Protein AF-R7SG22-F1 (afdb_monomer)

Solvent-accessible surface area (backbone atoms only — not comparable to full-atom values): 6919 Å² total; per-residue (Å²): 130,87,82,76,75,81,52,55,33,64,56,42,51,51,56,39,40,78,70,68,23,58,39,73,92,33,63,50,65,52,95,62,69,80,46,76,54,98,56,35,40,30,25,51,28,38,36,57,45,77,65,88,78,65,86,74,80,73,92,67,72,44,75,41,84,44,76,44,74,46,69,61,72,64,79,89,74,49,84,57,57,47,49,52,49,27,49,51,56,53,51,41,72,67,54,85,50,98,93,49,90,62,63,80,56,48,71,84,88,131

Sequence (110 aa):
MPNTFNKALPDTLAKLADLGLDLSGCIEYEKVPIVHGGYCTVYIGTVSLTSKESLKNSEEETKMNVTVKELCLDISASRDSEKILAKELYIWSKIKHANILSLQGFILEN

pLDDT: mean 82.13, std 15.42, range [41.84, 95.75]

InterPro domains:
  IPR011009 Protein kinase-like domain superfamily [SSF56112] (35-109)

Foldseek 3Di:
DDPPDPCLLVVLQVVQVVVVQEQVVQKDWDPDFPDDDDFWTKTKIKGFDQPPPPPDDDRPTDIDIDIDIGTPDPVVPDPVSSVVVSVVSVVLQPDDDPPDDHRSHDYDDD

Organism: Fomitiporia mediterranea (strain MF3/22) (NCBI:txid694068)

Radius of gyration: 16.22 Å; Cα contacts (8 Å, |Δi|>4): 127; chains: 1; bounding box: 40×29×51 Å

Secondary structure (DSSP, 8-state):
-------HHHHHHHHHHHTT-B-TTTEEE-SS-SEEETTEEEEEEEEEEE-TT--SS---EEEEEEEEEEE---TTT-HHHHHHHHHHHHHHHH--BTTB-----B----

Structure (mmCIF, N/CA/C/O backbone):
data_AF-R7SG22-F1
#
_entry.id   AF-R7SG22-F1
#
loop_
_atom_site.group_PDB
_atom_site.id
_atom_site.type_symbol
_atom_site.label_atom_id
_atom_site.label_alt_id
_atom_site.label_comp_id
_atom_site.label_asym_id
_atom_site.label_entity_id
_atom_site.label_seq_id
_atom_site.pdbx_PDB_ins_code
_atom_site.Cartn_x
_atom_site.Cartn_y
_atom_site.Cartn_z
_atom_site.occupancy
_atom_site.B_iso_or_equiv
_atom_site.auth_seq_id
_atom_site.auth_comp_id
_atom_site.auth_asym_id
_atom_site.auth_atom_id
_atom_site.pdbx_PDB_model_num
ATOM 1 N N . MET A 1 1 ? 6.218 -11.081 -33.233 1.00 44.34 1 MET A N 1
ATOM 2 C CA . MET A 1 1 ? 5.931 -11.909 -32.039 1.00 44.34 1 MET A CA 1
ATOM 3 C C . MET A 1 1 ? 4.784 -11.261 -31.281 1.00 44.34 1 MET A C 1
ATOM 5 O O . MET A 1 1 ? 4.776 -10.035 -31.245 1.00 44.34 1 MET A O 1
ATOM 9 N N . PRO A 1 2 ? 3.804 -12.004 -30.741 1.00 42.69 2 PRO A N 1
ATOM 10 C CA . PRO A 1 2 ? 2.701 -11.384 -30.019 1.00 42.69 2 PRO A CA 1
ATOM 11 C C . PRO A 1 2 ? 3.248 -10.744 -28.740 1.00 42.69 2 PRO A C 1
ATOM 13 O O . PRO A 1 2 ? 3.943 -11.405 -27.971 1.00 42.69 2 PRO A O 1
ATOM 16 N N . ASN A 1 3 ? 2.960 -9.458 -28.537 1.00 41.84 3 ASN A N 1
ATOM 17 C CA . ASN A 1 3 ? 3.211 -8.753 -27.285 1.00 41.84 3 ASN A CA 1
ATOM 18 C C . ASN A 1 3 ? 2.341 -9.386 -26.191 1.00 41.84 3 ASN A C 1
ATOM 20 O O . ASN A 1 3 ? 1.170 -9.043 -26.040 1.00 41.84 3 ASN A O 1
ATOM 24 N N . THR A 1 4 ? 2.894 -10.322 -25.425 1.00 48.69 4 THR A N 1
ATOM 25 C CA . THR A 1 4 ? 2.306 -10.737 -24.153 1.00 48.69 4 THR A CA 1
ATOM 26 C C . THR A 1 4 ? 2.420 -9.556 -23.197 1.00 48.69 4 THR A C 1
ATOM 28 O O . THR A 1 4 ? 3.482 -9.298 -22.631 1.00 48.69 4 THR A O 1
ATOM 31 N N . PHE A 1 5 ? 1.334 -8.791 -23.069 1.00 55.94 5 PHE A N 1
ATOM 32 C CA . PHE A 1 5 ? 1.170 -7.817 -21.995 1.00 55.94 5 PHE A CA 1
ATOM 33 C C . PHE A 1 5 ?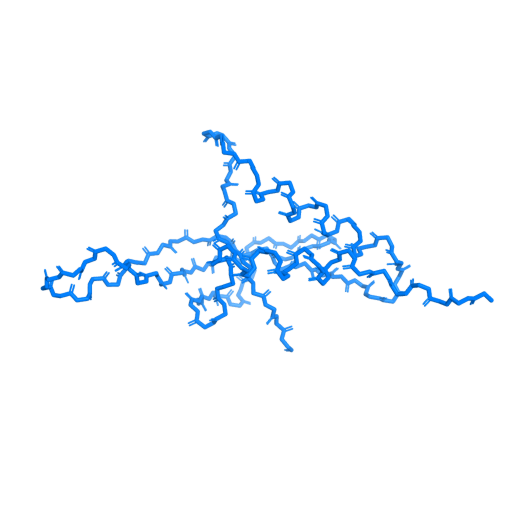 1.494 -8.513 -20.669 1.00 55.94 5 PHE A C 1
ATOM 35 O O . PHE A 1 5 ? 0.949 -9.576 -20.368 1.00 55.94 5 PHE A O 1
ATOM 42 N N . ASN A 1 6 ? 2.443 -7.960 -19.919 1.00 64.38 6 ASN A N 1
ATOM 43 C CA . ASN A 1 6 ? 2.845 -8.496 -18.632 1.00 64.38 6 ASN A CA 1
ATOM 44 C C . ASN A 1 6 ? 1.720 -8.229 -17.627 1.00 64.38 6 ASN A C 1
ATOM 46 O O . ASN A 1 6 ? 1.553 -7.114 -17.159 1.00 64.38 6 ASN A O 1
ATOM 50 N N . LYS A 1 7 ? 0.913 -9.247 -17.321 1.00 77.56 7 LYS A N 1
ATOM 51 C CA . LYS A 1 7 ? -0.243 -9.109 -16.422 1.00 77.56 7 LYS A CA 1
ATOM 52 C C . LYS A 1 7 ? 0.116 -9.222 -14.937 1.00 77.56 7 LYS A C 1
ATOM 54 O O . LYS A 1 7 ? -0.773 -9.194 -14.101 1.00 77.56 7 LYS A O 1
ATOM 59 N N . ALA A 1 8 ? 1.402 -9.317 -14.585 1.00 84.81 8 ALA A N 1
ATOM 60 C CA . ALA A 1 8 ? 1.829 -9.621 -13.219 1.00 84.81 8 ALA A CA 1
ATOM 61 C C . ALA A 1 8 ? 1.306 -8.625 -12.170 1.00 84.81 8 ALA A C 1
ATOM 63 O O . ALA A 1 8 ? 0.825 -9.051 -11.119 1.00 84.81 8 ALA A O 1
ATOM 64 N N . LEU A 1 9 ? 1.389 -7.319 -12.445 1.00 87.25 9 LEU A N 1
ATOM 65 C CA . LEU A 1 9 ? 0.904 -6.293 -11.524 1.00 87.25 9 LEU A CA 1
ATOM 66 C C . LEU A 1 9 ? -0.634 -6.247 -11.473 1.00 87.25 9 LEU A C 1
ATOM 68 O O . LEU A 1 9 ? -1.157 -6.408 -10.370 1.00 87.25 9 LEU A O 1
ATOM 72 N N . PRO A 1 10 ? -1.366 -6.149 -12.605 1.00 90.25 10 PRO A N 1
ATOM 73 C CA . PRO A 1 10 ? -2.829 -6.245 -12.600 1.00 90.25 10 PRO A CA 1
ATOM 74 C C . PRO A 1 10 ? -3.368 -7.500 -11.896 1.00 90.25 10 PRO A C 1
ATOM 76 O O . PRO A 1 10 ? -4.258 -7.396 -11.056 1.00 90.25 10 PRO A O 1
ATOM 79 N N . ASP A 1 11 ? -2.791 -8.675 -12.168 1.00 92.56 11 ASP A N 1
ATOM 80 C CA . ASP A 1 11 ? -3.212 -9.939 -11.551 1.00 92.56 11 ASP A CA 1
ATOM 81 C C . ASP A 1 11 ? -2.935 -9.958 -10.040 1.00 92.56 11 ASP A C 1
ATOM 83 O O . ASP A 1 11 ? -3.668 -10.586 -9.275 1.00 92.56 11 ASP A O 1
ATOM 87 N N . THR A 1 12 ? -1.860 -9.301 -9.593 1.00 92.69 12 THR A N 1
ATOM 88 C CA . THR A 1 12 ? -1.544 -9.183 -8.163 1.00 92.69 12 THR A CA 1
ATOM 89 C C . THR A 1 12 ? -2.518 -8.237 -7.475 1.00 92.69 12 THR A C 1
ATOM 91 O O . THR A 1 12 ? -3.065 -8.605 -6.441 1.00 92.69 12 THR A O 1
ATOM 94 N N . LEU A 1 13 ? -2.788 -7.066 -8.057 1.00 93.12 13 LEU A N 1
ATOM 95 C CA . LEU A 1 13 ? -3.743 -6.099 -7.509 1.00 93.12 13 LEU A CA 1
ATOM 96 C C . LEU A 1 13 ? -5.151 -6.696 -7.412 1.00 93.12 13 LEU A C 1
ATOM 98 O O . LEU A 1 13 ? -5.771 -6.588 -6.360 1.00 93.12 13 LEU A O 1
ATOM 102 N N . ALA A 1 14 ? -5.610 -7.412 -8.445 1.00 94.50 14 ALA A N 1
ATOM 103 C CA . ALA A 1 14 ? -6.898 -8.108 -8.420 1.00 94.50 14 ALA A CA 1
ATOM 104 C C . ALA A 1 14 ? -6.984 -9.111 -7.257 1.00 94.50 14 ALA A C 1
ATOM 106 O O . ALA A 1 14 ? -7.932 -9.085 -6.479 1.00 94.50 14 ALA A O 1
ATOM 107 N N . LYS A 1 15 ? -5.944 -9.932 -7.059 1.00 93.88 15 LYS A N 1
ATOM 108 C CA . LYS A 1 15 ? -5.889 -10.876 -5.929 1.00 93.88 15 LYS A CA 1
ATOM 109 C C . LYS A 1 15 ? -5.889 -10.181 -4.570 1.00 93.88 15 LYS A C 1
ATOM 111 O O . LYS A 1 15 ? -6.417 -10.738 -3.616 1.00 93.88 15 LYS A O 1
ATOM 116 N N . LEU A 1 16 ? -5.249 -9.019 -4.446 1.00 93.56 16 LEU A N 1
ATOM 117 C CA . LEU A 1 16 ? -5.250 -8.255 -3.198 1.00 93.56 16 LEU A CA 1
ATOM 118 C C . LEU A 1 16 ? -6.620 -7.611 -2.950 1.00 93.56 16 LEU A C 1
ATOM 120 O O . LEU A 1 16 ? -7.101 -7.643 -1.819 1.00 93.56 16 LEU A O 1
ATOM 124 N N . ALA A 1 17 ? -7.279 -7.107 -3.994 1.00 93.50 17 ALA A N 1
ATOM 125 C CA . ALA A 1 17 ? -8.646 -6.599 -3.909 1.00 93.50 17 ALA A CA 1
ATOM 126 C C . ALA A 1 17 ? -9.624 -7.696 -3.456 1.00 93.50 17 ALA A C 1
ATOM 128 O O . ALA A 1 17 ? -10.402 -7.472 -2.531 1.00 93.50 17 ALA A O 1
ATOM 129 N N . ASP A 1 18 ? -9.507 -8.910 -4.006 1.00 93.00 18 ASP A N 1
ATOM 130 C CA . ASP A 1 18 ? -10.308 -10.074 -3.594 1.00 93.00 18 ASP A CA 1
ATOM 131 C C . ASP A 1 18 ? -10.100 -10.449 -2.112 1.00 93.00 18 ASP A C 1
ATOM 133 O O . ASP A 1 18 ? -10.984 -11.025 -1.476 1.00 93.00 18 ASP A O 1
ATOM 137 N N . LEU A 1 19 ? -8.939 -10.109 -1.537 1.00 89.69 19 LEU A N 1
ATOM 138 C CA . LEU A 1 19 ? -8.634 -10.282 -0.111 1.00 89.69 19 LEU A CA 1
ATOM 139 C C . LEU A 1 19 ? -9.136 -9.121 0.766 1.00 89.69 19 LEU A C 1
ATOM 141 O O . LEU A 1 19 ? -8.908 -9.140 1.975 1.00 89.69 19 LEU A O 1
ATOM 145 N N . GLY A 1 20 ? -9.808 -8.125 0.185 1.00 90.00 20 GLY A N 1
ATOM 146 C CA . GLY A 1 20 ? -10.297 -6.941 0.890 1.00 90.00 20 GLY A CA 1
ATOM 147 C C . GLY A 1 20 ? -9.201 -5.936 1.244 1.00 90.00 20 GLY A C 1
ATOM 148 O O . GLY A 1 20 ? -9.361 -5.191 2.204 1.00 90.00 20 GLY A O 1
ATOM 149 N N . LEU A 1 21 ? -8.084 -5.938 0.506 1.00 92.19 21 LEU A N 1
ATOM 150 C CA . LEU A 1 21 ? -6.951 -5.030 0.726 1.00 92.19 21 LEU A CA 1
ATOM 151 C C . LEU A 1 21 ? -6.995 -3.772 -0.154 1.00 92.19 21 LEU A C 1
ATOM 153 O O . LEU A 1 21 ? -6.061 -2.977 -0.111 1.00 92.19 21 LEU A O 1
ATOM 157 N N . ASP A 1 22 ? -8.039 -3.595 -0.962 1.00 93.19 22 ASP A N 1
ATOM 158 C CA . ASP A 1 22 ? -8.294 -2.325 -1.643 1.00 93.19 22 ASP A CA 1
ATOM 159 C C . ASP A 1 22 ? -8.892 -1.332 -0.636 1.00 93.19 22 ASP A C 1
ATOM 161 O O . ASP A 1 22 ? -9.983 -1.552 -0.109 1.00 93.19 22 ASP A O 1
ATOM 165 N N . LEU A 1 23 ? -8.146 -0.266 -0.343 1.00 92.25 23 LEU A N 1
ATOM 166 C CA . LEU A 1 23 ? -8.516 0.770 0.627 1.00 92.25 23 LEU A CA 1
ATOM 167 C C . LEU A 1 23 ? -8.956 2.071 -0.053 1.00 92.25 23 LEU A C 1
ATOM 169 O O . LEU A 1 23 ? -8.969 3.134 0.576 1.00 92.25 23 LEU A O 1
ATOM 173 N N . SER A 1 24 ? -9.305 2.005 -1.338 1.00 90.50 24 SER A N 1
ATOM 174 C CA . SER A 1 24 ? -9.858 3.131 -2.089 1.00 90.50 24 SER A CA 1
ATOM 175 C C . SER A 1 24 ? -11.057 3.742 -1.355 1.00 90.50 24 SER A C 1
ATOM 177 O O . SER A 1 24 ? -12.041 3.066 -1.065 1.00 90.50 24 SER A O 1
ATOM 179 N N . GLY A 1 25 ? -10.973 5.038 -1.040 1.00 89.00 25 GLY A N 1
ATOM 180 C CA . GLY A 1 25 ? -12.012 5.759 -0.293 1.00 89.00 25 GLY A CA 1
ATOM 181 C C . GLY A 1 25 ? -12.003 5.545 1.227 1.00 89.00 25 GLY A C 1
ATOM 182 O O . GLY A 1 25 ? -12.818 6.150 1.914 1.00 89.00 25 GLY A O 1
ATOM 183 N N . CYS A 1 26 ? -11.088 4.731 1.759 1.00 90.50 26 CYS A N 1
ATOM 184 C CA . CYS A 1 26 ? -10.950 4.471 3.198 1.00 90.50 26 CYS A CA 1
ATOM 185 C C . CYS A 1 26 ? -9.700 5.111 3.814 1.00 90.50 26 CYS A C 1
ATOM 187 O O . CYS A 1 26 ? -9.463 4.936 5.009 1.00 90.50 26 CYS A O 1
ATOM 189 N N . ILE A 1 27 ? -8.884 5.804 3.017 1.00 91.69 27 ILE A N 1
ATOM 190 C CA . ILE A 1 27 ? -7.622 6.396 3.455 1.00 91.69 27 ILE A CA 1
ATOM 191 C C . ILE A 1 27 ? -7.618 7.911 3.284 1.00 91.69 27 ILE A C 1
ATOM 193 O O . ILE A 1 27 ? -7.997 8.444 2.242 1.00 91.69 27 ILE A O 1
ATOM 197 N N . GLU A 1 28 ? -7.117 8.589 4.307 1.00 92.56 28 GLU A N 1
ATOM 198 C CA . GLU A 1 28 ? -6.784 10.007 4.289 1.00 92.56 28 GLU A CA 1
ATOM 199 C C . GLU A 1 28 ? -5.301 10.133 4.626 1.00 92.56 28 GLU A C 1
ATOM 201 O O . GLU A 1 28 ? -4.821 9.498 5.563 1.00 92.56 28 GLU A O 1
ATOM 206 N N . TYR A 1 29 ? -4.540 10.917 3.869 1.00 91.62 29 TYR A N 1
ATOM 207 C CA . TYR A 1 29 ? -3.129 11.127 4.175 1.00 91.62 29 TYR A CA 1
ATOM 208 C C . TYR A 1 29 ? -2.693 12.551 3.838 1.00 91.62 29 TYR A C 1
ATOM 210 O O . TYR A 1 29 ? -3.245 13.214 2.955 1.00 91.62 29 TYR A O 1
ATOM 218 N N . GLU A 1 30 ? -1.712 13.044 4.589 1.00 88.94 30 GLU A N 1
ATOM 219 C CA . GLU A 1 30 ? -1.187 14.391 4.405 1.00 88.94 30 GLU A CA 1
ATOM 220 C C . GLU A 1 30 ? -0.338 14.448 3.134 1.00 88.94 30 GLU A C 1
ATOM 222 O O . GLU A 1 30 ? 0.569 13.642 2.953 1.00 88.94 30 GLU A O 1
ATOM 227 N N . LYS A 1 31 ? -0.554 15.453 2.277 1.00 86.19 31 LYS A N 1
ATOM 228 C CA . LYS A 1 31 ? 0.265 15.660 1.063 1.00 86.19 31 LYS A CA 1
ATOM 229 C C . LYS A 1 31 ? 1.651 16.258 1.344 1.00 86.19 31 LYS A C 1
ATOM 231 O O . LYS A 1 31 ? 2.318 16.735 0.428 1.00 86.19 31 LYS A O 1
ATOM 236 N N . VAL A 1 32 ? 2.086 16.246 2.603 1.00 93.12 32 VAL A N 1
ATOM 237 C CA . VAL A 1 32 ? 3.431 16.647 3.012 1.00 93.12 32 VAL A CA 1
ATOM 238 C C . VAL A 1 32 ? 4.246 15.373 3.240 1.00 93.12 32 VAL A C 1
ATOM 240 O O . VAL A 1 32 ? 3.941 14.613 4.159 1.00 93.12 32 VAL A O 1
ATOM 243 N N . PRO A 1 33 ? 5.261 15.092 2.408 1.00 92.88 33 P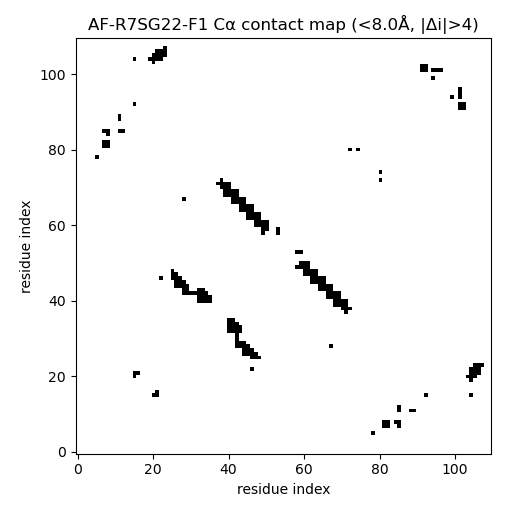RO A N 1
ATOM 244 C CA . PRO A 1 33 ? 6.043 13.875 2.547 1.00 92.88 33 PRO A CA 1
ATOM 245 C C . PRO A 1 33 ? 6.931 13.937 3.789 1.00 92.88 33 PRO A C 1
ATOM 247 O O . PRO A 1 33 ? 7.573 14.953 4.059 1.00 92.88 33 PRO A O 1
ATOM 250 N N . ILE A 1 34 ? 7.019 12.822 4.515 1.00 95.31 34 ILE A N 1
ATOM 251 C CA . ILE A 1 34 ? 7.963 12.675 5.633 1.00 95.31 34 ILE A CA 1
ATOM 252 C C . ILE A 1 34 ? 9.341 12.220 5.157 1.00 95.31 34 ILE A C 1
ATOM 254 O O . ILE A 1 34 ? 10.354 12.544 5.773 1.00 95.31 34 ILE A O 1
ATOM 258 N N . VAL A 1 35 ? 9.380 11.464 4.058 1.00 93.19 35 VAL A N 1
ATOM 259 C CA . VAL A 1 35 ? 10.603 10.970 3.424 1.00 93.19 35 VAL A CA 1
ATOM 260 C C . VAL A 1 35 ? 10.369 10.905 1.920 1.00 93.19 35 VAL A C 1
ATOM 262 O O . VAL A 1 35 ? 9.309 10.482 1.464 1.00 93.19 35 VAL A O 1
ATOM 265 N N . HIS A 1 36 ? 11.381 11.279 1.147 1.00 89.06 36 HIS A N 1
ATOM 266 C CA . HIS A 1 36 ? 11.410 11.088 -0.297 1.00 89.06 36 HIS A CA 1
ATOM 267 C C . HIS A 1 36 ? 12.715 10.390 -0.690 1.00 89.06 36 HIS A C 1
ATOM 269 O O . HIS A 1 36 ? 13.776 10.674 -0.129 1.00 89.06 36 HIS A O 1
ATOM 275 N N . GLY A 1 37 ? 12.634 9.462 -1.637 1.00 82.12 37 GLY A N 1
ATOM 276 C CA . GLY A 1 37 ? 13.774 8.724 -2.164 1.00 82.12 37 GLY A CA 1
ATOM 277 C C . GLY A 1 37 ? 13.536 8.303 -3.609 1.00 82.12 37 GLY A C 1
ATOM 278 O O . GLY A 1 37 ? 12.433 8.424 -4.127 1.00 82.12 37 GLY A O 1
ATOM 279 N N . GLY A 1 38 ? 14.574 7.774 -4.259 1.00 75.62 38 GLY A N 1
ATOM 280 C CA . GLY A 1 38 ? 14.588 7.593 -5.717 1.00 75.62 38 GLY A CA 1
ATOM 281 C C . GLY A 1 38 ? 13.450 6.758 -6.326 1.00 75.62 38 GLY A C 1
ATOM 282 O O . GLY A 1 38 ? 13.194 6.901 -7.512 1.00 75.62 38 GLY A O 1
ATOM 283 N N . TYR A 1 39 ? 12.763 5.91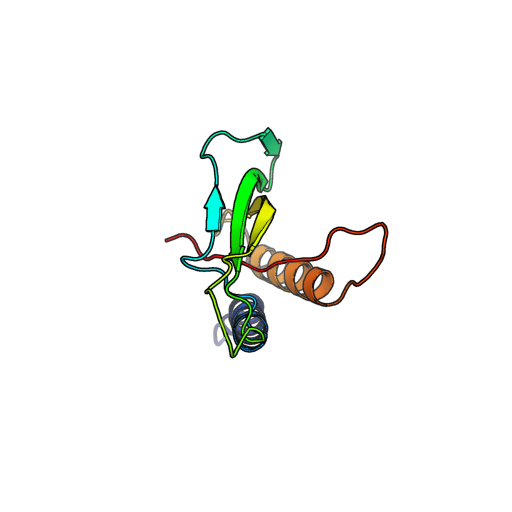6 -5.548 1.00 79.31 39 TYR A N 1
ATOM 284 C CA . TYR A 1 39 ? 11.683 5.049 -6.047 1.00 79.31 39 TYR A CA 1
ATOM 285 C C . TYR A 1 39 ? 10.354 5.217 -5.304 1.00 79.31 39 TYR A C 1
ATOM 287 O O . TYR A 1 39 ? 9.375 4.552 -5.642 1.00 79.31 39 TYR A O 1
ATOM 295 N N . CYS A 1 40 ? 10.310 6.049 -4.261 1.00 87.75 40 CYS A N 1
ATOM 296 C CA . CYS A 1 40 ? 9.093 6.227 -3.484 1.00 87.75 40 CYS A CA 1
ATOM 297 C C . CYS A 1 40 ? 9.084 7.513 -2.668 1.00 87.75 40 CYS A C 1
ATOM 299 O O . CYS A 1 40 ? 10.115 7.953 -2.144 1.00 87.75 40 CYS A O 1
ATOM 301 N N . THR A 1 41 ? 7.877 8.016 -2.459 1.00 91.94 41 THR A N 1
ATOM 302 C CA . THR A 1 41 ? 7.578 9.047 -1.474 1.00 91.94 41 THR A CA 1
ATOM 303 C C . THR A 1 41 ? 6.780 8.428 -0.336 1.00 91.94 41 THR A C 1
ATOM 305 O O . THR A 1 41 ? 5.969 7.526 -0.541 1.00 91.94 41 THR A O 1
ATOM 308 N N . VAL A 1 42 ? 7.054 8.862 0.889 1.00 93.62 42 VAL A N 1
ATOM 309 C CA . VAL A 1 42 ? 6.422 8.324 2.089 1.00 93.62 42 VAL A CA 1
ATOM 310 C C . VAL A 1 42 ? 5.658 9.425 2.807 1.00 93.62 42 VAL A C 1
ATOM 312 O O . VAL A 1 42 ? 6.212 10.490 3.085 1.00 93.62 42 VAL A O 1
ATOM 315 N N . TYR A 1 43 ? 4.411 9.128 3.154 1.00 95.44 43 TYR A N 1
ATOM 316 C CA . TYR A 1 43 ? 3.483 10.012 3.850 1.00 95.44 43 TYR A CA 1
ATOM 317 C C . TYR A 1 43 ? 2.942 9.348 5.117 1.00 95.44 43 TYR A C 1
ATOM 319 O O . TYR A 1 43 ? 3.025 8.127 5.292 1.00 95.44 43 TYR A O 1
ATOM 327 N N . ILE A 1 44 ? 2.357 10.159 5.993 1.00 95.56 44 ILE A N 1
ATOM 328 C CA . ILE A 1 44 ? 1.571 9.690 7.135 1.00 95.56 44 ILE A CA 1
ATOM 329 C C . ILE A 1 44 ? 0.093 9.819 6.775 1.00 95.56 44 ILE A C 1
ATOM 331 O O . ILE A 1 44 ? -0.326 10.825 6.201 1.00 95.56 44 ILE A O 1
ATOM 335 N N . GLY A 1 45 ? -0.685 8.795 7.114 1.00 94.31 45 GLY A N 1
ATOM 336 C CA . GLY A 1 45 ? -2.124 8.801 6.912 1.00 94.31 4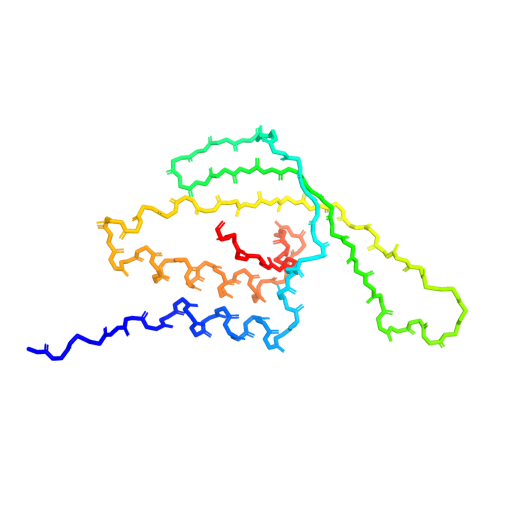5 GLY A CA 1
ATOM 337 C C . GLY A 1 45 ? -2.885 8.039 7.981 1.00 94.31 45 GLY A C 1
ATOM 338 O O . GLY A 1 45 ? -2.319 7.483 8.926 1.00 94.31 45 GLY A O 1
ATOM 339 N N . THR A 1 46 ? -4.191 7.995 7.794 1.00 94.75 46 THR A N 1
ATOM 340 C CA . THR A 1 46 ? -5.141 7.284 8.631 1.00 94.75 46 THR A CA 1
ATOM 341 C C . THR A 1 46 ? -6.062 6.471 7.733 1.00 94.75 46 THR A C 1
ATOM 343 O O . THR A 1 46 ? -6.534 6.958 6.707 1.00 94.75 46 THR A O 1
ATOM 346 N N . VAL A 1 47 ? -6.307 5.221 8.115 1.00 92.56 47 VAL A N 1
ATOM 347 C CA . VAL A 1 47 ? -7.310 4.362 7.484 1.00 92.56 47 VAL A CA 1
ATOM 348 C C . VAL A 1 47 ? -8.502 4.247 8.417 1.00 92.56 47 VAL A C 1
ATOM 350 O O . VAL A 1 47 ? -8.341 3.946 9.603 1.00 92.56 47 VAL A O 1
ATOM 353 N N . SER A 1 48 ? -9.686 4.456 7.862 1.00 90.56 48 SER A N 1
ATOM 354 C CA . SER A 1 48 ? -10.961 4.218 8.523 1.00 90.56 48 SER A CA 1
ATOM 355 C C . SER A 1 48 ? -11.491 2.847 8.129 1.00 90.56 48 SER A C 1
ATOM 357 O O . SER A 1 48 ? -11.916 2.635 6.992 1.00 90.56 48 SER A O 1
ATOM 359 N N . LEU A 1 49 ? -11.456 1.900 9.066 1.00 81.88 49 LEU A N 1
ATOM 360 C CA . LEU A 1 49 ? -11.993 0.558 8.861 1.00 81.88 49 LEU A CA 1
ATOM 361 C C . LEU A 1 49 ? -13.331 0.421 9.585 1.00 81.88 49 LEU A C 1
ATOM 363 O O . LEU A 1 49 ? -13.442 0.660 10.790 1.00 81.88 49 LEU A O 1
ATOM 367 N N . THR A 1 50 ? -14.349 -0.021 8.850 1.00 72.00 50 THR A N 1
ATOM 368 C CA . THR A 1 50 ? -15.618 -0.452 9.437 1.00 72.00 50 THR A CA 1
ATOM 369 C C . THR A 1 50 ? -15.493 -1.923 9.820 1.00 72.00 50 THR A C 1
ATOM 371 O O . THR A 1 50 ? -15.357 -2.806 8.969 1.00 72.00 50 THR A O 1
ATOM 374 N N . SER A 1 51 ? -15.487 -2.213 11.123 1.00 60.38 51 SER A N 1
ATOM 375 C CA . SER A 1 51 ? -15.479 -3.602 11.581 1.00 60.38 51 SER A CA 1
ATOM 376 C C . SER A 1 51 ? -16.801 -4.267 11.199 1.00 60.38 51 SER A C 1
ATOM 378 O O . SER A 1 51 ? -17.862 -3.913 11.713 1.00 60.38 51 SER A O 1
ATOM 380 N N . LYS A 1 52 ? -16.741 -5.271 10.317 1.00 54.75 52 LYS A N 1
ATOM 381 C CA . LYS A 1 52 ? -17.902 -6.100 9.947 1.00 54.75 52 LYS A CA 1
ATOM 382 C C . LYS A 1 52 ? -18.428 -6.958 11.111 1.00 54.75 52 LYS A C 1
ATOM 384 O O . LYS A 1 52 ? -19.464 -7.598 10.956 1.00 54.75 52 LYS A O 1
ATOM 389 N N . GLU A 1 53 ? -17.743 -6.986 12.258 1.00 49.19 53 GLU A N 1
ATOM 390 C CA . GLU A 1 53 ? -18.101 -7.826 13.410 1.00 49.19 53 GLU A CA 1
ATOM 391 C C . GLU A 1 53 ? -18.977 -7.128 14.462 1.00 49.19 53 GLU A C 1
ATOM 393 O O . GLU A 1 53 ? -19.556 -7.818 15.301 1.00 49.19 53 GLU A O 1
ATOM 398 N N . SER A 1 54 ? -19.187 -5.806 14.400 1.00 44.09 54 SER A N 1
ATOM 399 C CA . SER A 1 54 ? -20.091 -5.124 15.344 1.00 44.09 54 SER A CA 1
ATOM 400 C C . SER A 1 54 ? -21.537 -5.083 14.837 1.00 44.09 54 SER A C 1
ATOM 402 O O . SER A 1 54 ? -22.165 -4.038 14.664 1.00 44.09 54 SER A O 1
ATOM 404 N N . LEU A 1 55 ? -22.110 -6.265 14.602 1.00 52.16 55 LEU A N 1
ATOM 405 C CA . LEU A 1 55 ? -23.562 -6.431 14.580 1.00 52.16 55 LEU A CA 1
ATOM 406 C C . LEU A 1 55 ? -24.067 -6.337 16.023 1.00 52.16 55 LEU A C 1
ATOM 408 O O . LEU A 1 55 ? -24.246 -7.364 16.677 1.00 52.16 55 LEU A O 1
ATOM 412 N N . LYS A 1 56 ? -24.283 -5.098 16.483 1.00 54.53 56 LYS A N 1
ATOM 413 C CA . LYS A 1 56 ? -25.245 -4.627 17.503 1.00 54.53 56 LYS A CA 1
ATOM 414 C C . LYS A 1 56 ? -24.617 -3.501 18.327 1.00 54.53 56 LYS A C 1
ATOM 416 O O . LYS A 1 56 ? -23.895 -3.753 19.282 1.00 54.53 56 LYS A O 1
ATOM 421 N N . ASN A 1 57 ? -25.064 -2.287 18.009 1.00 52.41 57 ASN A N 1
ATOM 422 C CA . ASN A 1 57 ? -24.960 -1.049 18.786 1.00 52.41 57 ASN A CA 1
ATOM 423 C C . ASN A 1 57 ? -23.684 -0.229 18.524 1.00 52.41 57 ASN A C 1
ATOM 425 O O . ASN A 1 57 ? -22.618 -0.530 19.038 1.00 52.41 57 ASN A O 1
ATOM 429 N N . SER A 1 58 ? -23.878 0.872 17.786 1.00 54.69 58 SER A N 1
ATOM 430 C CA . SER A 1 58 ? -22.898 1.898 17.405 1.00 54.69 58 SER A CA 1
ATOM 431 C C . SER A 1 58 ? -21.849 1.435 16.387 1.00 54.69 58 SER A C 1
ATOM 433 O O . SER A 1 58 ? -21.003 0.595 16.675 1.00 54.69 58 SER A O 1
ATOM 435 N N . GLU A 1 59 ? -21.904 2.003 15.179 1.00 59.94 59 GLU A N 1
ATOM 436 C CA . GLU A 1 59 ? -20.830 1.915 14.184 1.00 59.94 59 GLU A CA 1
ATOM 437 C C . GLU A 1 59 ? -19.589 2.616 14.750 1.00 59.94 59 GLU A C 1
ATOM 439 O O . GLU A 1 59 ? -19.433 3.829 14.636 1.00 59.94 59 GLU A O 1
ATOM 444 N N . GLU A 1 60 ? -18.734 1.871 15.444 1.00 66.81 60 GLU A N 1
ATOM 445 C CA . GLU A 1 60 ? -17.472 2.403 15.942 1.00 66.81 60 GLU A CA 1
ATOM 446 C C . GLU A 1 60 ? -16.440 2.316 14.811 1.00 66.81 60 GLU A C 1
ATOM 448 O O . GLU A 1 60 ? -15.853 1.267 14.530 1.00 66.81 60 GLU A O 1
ATOM 453 N N . GLU A 1 61 ? -16.292 3.425 14.087 1.00 72.62 61 GLU A N 1
ATOM 454 C CA . GLU A 1 61 ? -15.263 3.600 13.066 1.00 72.62 61 GLU A CA 1
ATOM 455 C C . GLU A 1 61 ? -13.887 3.454 13.725 1.00 72.62 61 GLU A C 1
ATOM 457 O O . GLU A 1 61 ? -13.474 4.279 14.545 1.00 72.62 61 GLU A O 1
ATOM 462 N N . THR A 1 62 ? -13.162 2.389 13.382 1.00 83.69 62 THR A N 1
ATOM 463 C CA . THR A 1 62 ? -11.810 2.197 13.904 1.00 83.69 62 THR A CA 1
ATOM 464 C C . THR A 1 62 ? -10.836 2.932 12.998 1.00 83.69 62 THR A C 1
ATOM 466 O O . THR A 1 62 ? -10.631 2.546 11.845 1.00 83.69 62 THR A O 1
ATOM 469 N N . LYS A 1 63 ? -10.224 3.991 13.532 1.00 90.06 63 LYS A N 1
ATOM 470 C CA . LYS A 1 63 ? -9.171 4.747 12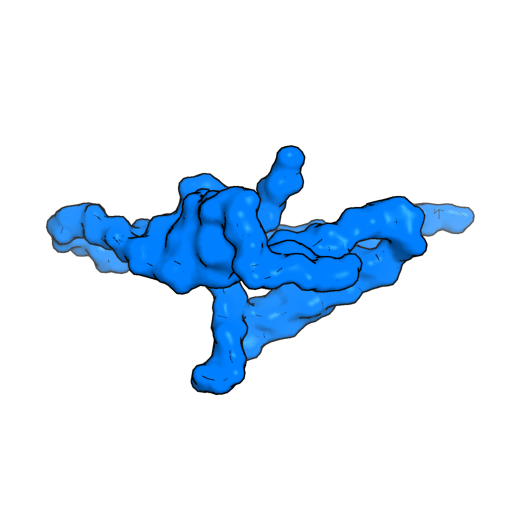.850 1.00 90.06 63 LYS A CA 1
ATOM 471 C C . LYS A 1 63 ? -7.803 4.175 13.191 1.00 90.06 63 LYS A C 1
ATOM 473 O O . LYS A 1 63 ? -7.453 4.032 14.362 1.00 90.06 63 LYS A O 1
ATOM 478 N N . MET A 1 64 ? -7.020 3.869 12.163 1.00 91.69 64 MET A N 1
ATOM 479 C CA . MET A 1 64 ? -5.671 3.327 12.291 1.00 91.69 64 MET A CA 1
ATOM 480 C C . MET A 1 64 ? -4.663 4.250 11.612 1.00 91.69 64 MET A C 1
ATOM 482 O O . MET A 1 64 ? -4.801 4.554 10.432 1.00 91.69 64 MET A O 1
ATOM 486 N N . ASN A 1 65 ? -3.616 4.646 12.336 1.00 93.88 65 ASN A N 1
ATOM 487 C CA . ASN A 1 65 ? -2.494 5.374 11.745 1.00 93.88 65 ASN A CA 1
ATOM 488 C C . ASN A 1 65 ? -1.673 4.445 10.850 1.00 93.88 65 ASN A C 1
ATOM 490 O O . ASN A 1 65 ? -1.319 3.333 11.249 1.00 93.88 65 ASN A O 1
ATOM 494 N N . VAL A 1 66 ? -1.341 4.926 9.657 1.00 94.38 66 VAL A N 1
ATOM 495 C CA . VAL A 1 66 ? -0.582 4.186 8.654 1.00 94.38 66 VAL A CA 1
ATOM 496 C C . VAL A 1 66 ? 0.515 5.047 8.045 1.00 94.38 66 VAL A C 1
ATOM 498 O O . VAL A 1 66 ? 0.502 6.277 8.096 1.00 94.38 66 VAL A O 1
ATOM 501 N N . THR A 1 67 ? 1.466 4.368 7.421 1.00 94.75 67 THR A N 1
ATOM 502 C CA . THR A 1 67 ? 2.435 4.982 6.524 1.00 94.75 67 THR A CA 1
ATOM 503 C C . THR A 1 67 ? 2.034 4.658 5.092 1.00 94.75 67 THR A C 1
ATOM 505 O O . THR A 1 67 ? 1.847 3.488 4.757 1.00 94.75 67 THR A O 1
ATOM 508 N N . VAL A 1 68 ? 1.919 5.682 4.249 1.00 94.06 68 VAL A N 1
ATOM 509 C CA . VAL A 1 68 ? 1.601 5.526 2.826 1.00 94.06 68 VAL A CA 1
ATOM 510 C C . VAL A 1 68 ? 2.894 5.608 2.038 1.00 94.06 68 VAL A C 1
ATOM 512 O O . VAL A 1 68 ? 3.585 6.621 2.084 1.00 94.06 68 VAL A O 1
ATOM 515 N N . LYS A 1 69 ? 3.238 4.528 1.335 1.00 92.50 69 LYS A N 1
ATOM 516 C CA . LYS A 1 69 ? 4.378 4.483 0.417 1.00 92.50 69 LYS A CA 1
ATOM 517 C C . LYS A 1 69 ? 3.850 4.638 -1.005 1.00 92.50 69 LYS A C 1
ATOM 519 O O . LYS A 1 69 ? 3.385 3.669 -1.598 1.00 92.50 69 LYS A O 1
ATOM 524 N N . GLU A 1 70 ? 3.927 5.851 -1.529 1.00 90.69 70 GLU A N 1
ATOM 525 C CA . GLU A 1 70 ? 3.651 6.143 -2.931 1.00 90.69 70 GLU A CA 1
ATOM 526 C C . GLU A 1 70 ? 4.848 5.691 -3.769 1.00 90.69 70 GLU A C 1
ATOM 528 O O .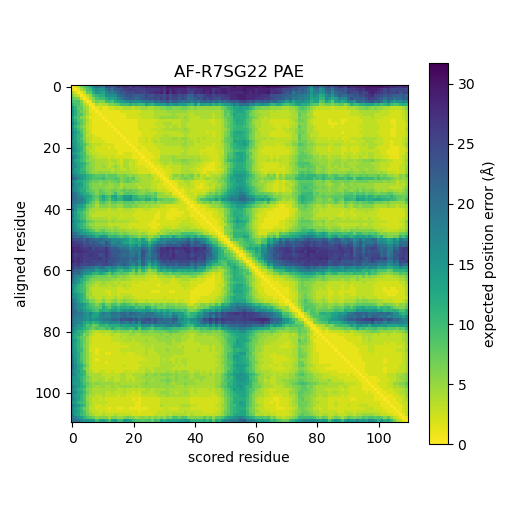 GLU A 1 70 ? 5.996 6.047 -3.496 1.00 90.69 70 GLU A O 1
ATOM 533 N N . LEU A 1 71 ? 4.592 4.866 -4.777 1.00 86.25 71 LEU A N 1
ATOM 534 C CA . LEU A 1 71 ? 5.635 4.280 -5.608 1.00 86.25 71 LEU A CA 1
ATOM 535 C C . LEU A 1 71 ? 5.721 5.072 -6.905 1.00 86.25 71 LEU A C 1
ATOM 537 O O . LEU A 1 71 ? 4.831 5.000 -7.750 1.00 86.25 71 LEU A O 1
ATOM 541 N N . CYS A 1 72 ? 6.812 5.817 -7.066 1.00 76.44 72 CYS A N 1
ATOM 542 C CA . CYS A 1 72 ? 7.072 6.597 -8.268 1.00 76.44 72 CYS A CA 1
ATOM 543 C C . CYS A 1 72 ? 7.600 5.658 -9.357 1.00 76.44 72 CYS A C 1
ATOM 545 O O . CYS A 1 72 ? 8.808 5.507 -9.551 1.00 76.44 72 CYS A O 1
ATOM 547 N N . LEU A 1 73 ? 6.689 4.966 -10.040 1.00 71.19 73 LEU A N 1
ATOM 548 C CA . LEU A 1 73 ? 7.044 4.161 -11.199 1.00 71.19 73 LEU A CA 1
ATOM 549 C C . LEU A 1 73 ? 7.243 5.090 -12.393 1.00 71.19 73 LEU A C 1
ATOM 551 O O . LEU A 1 73 ? 6.281 5.639 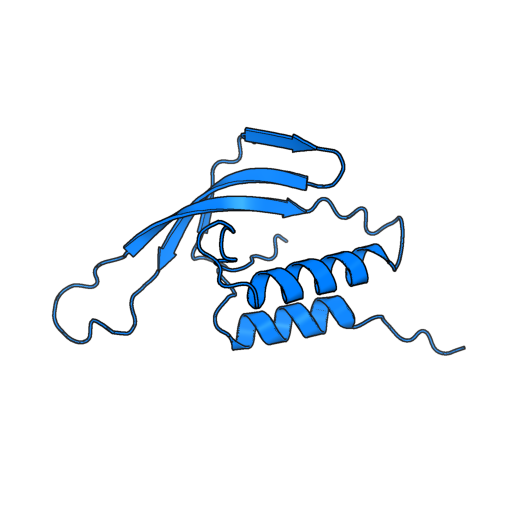-12.924 1.00 71.19 73 LEU A O 1
ATOM 555 N N . ASP A 1 74 ? 8.478 5.226 -12.866 1.00 65.81 74 ASP A N 1
ATOM 556 C CA . ASP A 1 74 ? 8.693 5.742 -14.213 1.00 65.81 74 ASP A CA 1
ATOM 557 C C . ASP A 1 74 ? 8.275 4.654 -15.216 1.00 65.81 74 ASP A C 1
ATOM 559 O O . ASP A 1 74 ? 9.048 3.761 -15.583 1.00 65.81 74 ASP A O 1
ATOM 563 N N . ILE A 1 75 ? 6.999 4.691 -15.612 1.00 55.34 75 ILE A N 1
ATOM 564 C CA . ILE A 1 75 ? 6.379 3.742 -16.553 1.00 55.34 75 ILE A CA 1
ATOM 565 C C . ILE A 1 75 ? 7.103 3.778 -17.915 1.00 55.34 75 ILE A C 1
ATOM 567 O O . ILE A 1 75 ? 7.017 2.826 -18.693 1.00 55.34 75 ILE A O 1
ATOM 571 N N . SER A 1 76 ? 7.884 4.829 -18.197 1.00 53.34 76 SER A N 1
ATOM 572 C CA . SER A 1 76 ? 8.659 4.934 -19.432 1.00 53.34 76 SER A CA 1
ATOM 573 C C . SER A 1 76 ? 9.936 4.074 -19.453 1.00 53.34 76 SER A C 1
ATOM 575 O O . SER A 1 76 ? 10.484 3.850 -20.535 1.00 53.34 76 SER A O 1
ATOM 577 N N . ALA A 1 77 ? 10.394 3.532 -18.312 1.00 54.81 77 ALA A N 1
ATOM 578 C CA . ALA A 1 77 ? 11.761 3.012 -18.204 1.00 54.81 77 ALA A CA 1
ATOM 579 C C . ALA A 1 77 ? 11.940 1.480 -18.296 1.00 54.81 77 ALA A C 1
ATOM 581 O O . ALA A 1 77 ? 12.955 1.050 -18.844 1.00 54.81 77 ALA A O 1
ATOM 582 N N . SER A 1 78 ? 11.030 0.610 -17.823 1.00 59.62 78 SER A N 1
ATOM 583 C CA . SER A 1 78 ? 11.187 -0.845 -18.060 1.00 59.62 78 SER A CA 1
ATOM 584 C C . SER A 1 78 ? 9.955 -1.693 -17.712 1.00 59.62 78 SER A C 1
ATOM 586 O O . SER A 1 78 ? 9.272 -1.455 -16.720 1.00 59.62 78 SER A O 1
ATOM 588 N N . ARG A 1 79 ? 9.735 -2.786 -18.462 1.00 64.25 79 ARG A N 1
ATOM 589 C CA . ARG A 1 79 ? 8.752 -3.846 -18.123 1.00 64.25 79 ARG A CA 1
ATOM 590 C C . ARG A 1 79 ? 9.079 -4.574 -16.809 1.00 64.25 79 ARG A C 1
ATOM 592 O O . ARG A 1 79 ? 8.273 -5.376 -16.335 1.00 64.25 79 ARG A O 1
ATOM 599 N N . ASP A 1 80 ? 10.266 -4.342 -16.257 1.00 75.38 80 ASP A N 1
ATOM 600 C CA . ASP A 1 80 ? 10.737 -4.979 -15.034 1.00 75.38 80 ASP A CA 1
ATOM 601 C C . ASP A 1 80 ? 10.190 -4.278 -13.788 1.00 75.38 80 ASP A C 1
ATOM 603 O O . ASP A 1 80 ? 9.933 -4.952 -12.791 1.00 75.38 80 ASP A O 1
ATOM 607 N N . SER A 1 81 ? 9.885 -2.979 -13.869 1.00 77.62 81 SER A N 1
ATOM 608 C CA . SER A 1 81 ? 9.309 -2.203 -12.765 1.00 77.62 81 SER A CA 1
ATOM 609 C C . SER A 1 81 ? 7.967 -2.776 -12.288 1.00 77.62 81 SER A C 1
ATOM 611 O O . SER A 1 81 ? 7.767 -2.971 -11.092 1.00 77.62 81 SER A O 1
ATOM 613 N N . GLU A 1 82 ? 7.076 -3.158 -13.211 1.00 81.38 82 GLU A N 1
ATOM 614 C CA . GLU A 1 82 ? 5.791 -3.790 -12.867 1.00 81.38 82 GLU A CA 1
ATOM 615 C C . GLU A 1 82 ? 5.971 -5.150 -12.183 1.00 81.38 82 GLU A C 1
ATOM 617 O O . GLU A 1 82 ? 5.243 -5.482 -11.248 1.00 81.38 82 GLU A O 1
ATOM 622 N N . LYS A 1 83 ? 6.948 -5.956 -12.625 1.00 84.69 83 LYS A N 1
ATOM 623 C CA . LYS A 1 83 ? 7.232 -7.261 -12.000 1.00 84.69 83 LYS A CA 1
ATOM 624 C C . LYS A 1 83 ? 7.811 -7.093 -10.607 1.00 84.69 83 LYS A C 1
ATOM 626 O O . LYS A 1 83 ? 7.451 -7.855 -9.711 1.00 84.69 83 LYS A O 1
ATOM 631 N N . ILE A 1 84 ? 8.720 -6.133 -10.443 1.00 84.75 84 ILE A N 1
ATOM 632 C CA . ILE A 1 84 ? 9.324 -5.802 -9.153 1.00 84.75 84 ILE A CA 1
ATOM 633 C C . ILE A 1 84 ? 8.223 -5.368 -8.189 1.00 84.75 84 ILE A C 1
ATOM 635 O O . ILE A 1 84 ? 8.135 -5.931 -7.100 1.00 84.75 84 ILE A O 1
ATOM 639 N N . LEU A 1 85 ? 7.326 -4.482 -8.629 1.00 86.25 85 LEU A N 1
ATOM 640 C CA . LEU A 1 85 ? 6.212 -4.033 -7.806 1.00 86.25 85 LEU A CA 1
ATOM 641 C C . LEU A 1 85 ? 5.257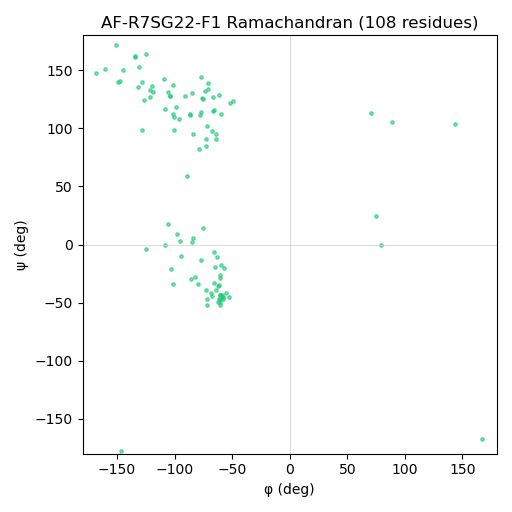 -5.175 -7.439 1.00 86.25 85 LEU A C 1
ATOM 643 O O . LEU A 1 85 ? 4.939 -5.367 -6.267 1.00 86.25 85 LEU A O 1
ATOM 647 N N . ALA A 1 86 ? 4.832 -5.967 -8.425 1.00 89.31 86 ALA A N 1
ATOM 648 C CA . ALA A 1 86 ? 3.963 -7.118 -8.190 1.00 89.31 86 ALA A CA 1
ATOM 649 C C . ALA A 1 86 ? 4.575 -8.077 -7.156 1.00 89.3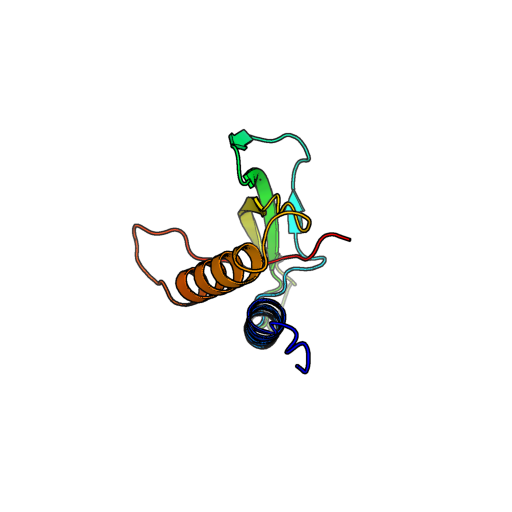1 86 ALA A C 1
ATOM 651 O O . ALA A 1 86 ? 3.893 -8.563 -6.254 1.00 89.31 86 ALA A O 1
ATOM 652 N N . LYS A 1 87 ? 5.887 -8.319 -7.255 1.00 90.12 87 LYS A N 1
ATOM 653 C CA . LYS A 1 87 ? 6.621 -9.171 -6.321 1.00 90.12 87 LYS A CA 1
ATOM 654 C C . LYS A 1 87 ? 6.701 -8.556 -4.923 1.00 90.12 87 LYS A C 1
ATOM 656 O O . LYS A 1 87 ? 6.496 -9.285 -3.954 1.00 90.12 87 LYS A O 1
ATOM 661 N N . GLU A 1 88 ? 6.990 -7.262 -4.809 1.00 89.94 88 GLU A N 1
ATOM 662 C CA . GLU A 1 88 ? 7.046 -6.551 -3.525 1.00 89.94 88 GLU A CA 1
ATOM 663 C C . GLU A 1 88 ? 5.690 -6.604 -2.808 1.00 89.94 88 GLU A C 1
ATOM 665 O O . GLU A 1 88 ? 5.620 -7.094 -1.678 1.00 89.94 88 GLU A O 1
ATOM 670 N N . LEU A 1 89 ? 4.607 -6.230 -3.499 1.00 91.06 89 LEU A N 1
ATOM 671 C CA . LEU A 1 89 ? 3.240 -6.285 -2.969 1.00 91.06 89 LEU A CA 1
ATOM 672 C C . LEU A 1 89 ? 2.846 -7.704 -2.551 1.00 91.06 89 LEU A C 1
ATOM 674 O O . LEU A 1 89 ? 2.311 -7.914 -1.460 1.00 91.06 89 LEU A O 1
ATOM 678 N N . TYR A 1 90 ? 3.148 -8.699 -3.390 1.00 92.06 90 TYR A N 1
ATOM 679 C CA . TYR A 1 90 ? 2.852 -10.090 -3.070 1.00 92.06 90 TYR A CA 1
ATOM 680 C C . TYR A 1 90 ? 3.591 -10.551 -1.811 1.00 92.06 90 TYR A C 1
ATOM 682 O O . TYR A 1 90 ? 2.967 -11.129 -0.923 1.00 92.06 90 TYR A O 1
ATOM 690 N N . ILE A 1 91 ? 4.894 -10.275 -1.694 1.00 92.75 91 ILE A N 1
ATOM 691 C CA . ILE A 1 91 ? 5.687 -10.646 -0.514 1.00 92.75 91 ILE A CA 1
ATOM 692 C C . ILE A 1 91 ? 5.117 -9.979 0.742 1.00 92.75 91 ILE A C 1
ATOM 694 O O . ILE A 1 91 ? 4.852 -10.668 1.729 1.00 92.75 91 ILE A O 1
ATOM 698 N N . TRP A 1 92 ? 4.869 -8.669 0.700 1.00 92.69 92 TRP A N 1
ATOM 699 C CA . TRP A 1 92 ? 4.322 -7.930 1.838 1.00 92.69 92 TRP A CA 1
ATOM 700 C C . TRP A 1 92 ? 2.934 -8.424 2.261 1.00 92.69 92 TRP A C 1
ATOM 702 O O . TRP A 1 92 ? 2.668 -8.511 3.456 1.00 92.69 92 TRP A O 1
ATOM 712 N N . SER A 1 93 ? 2.090 -8.860 1.319 1.00 91.69 93 SER A N 1
ATOM 713 C CA . SER A 1 93 ? 0.778 -9.450 1.636 1.00 91.69 93 SER A CA 1
ATOM 714 C C . SER A 1 93 ? 0.851 -10.781 2.403 1.00 91.69 93 SER A C 1
ATOM 716 O O . SER A 1 93 ? -0.136 -11.216 3.000 1.00 91.69 93 SER A O 1
ATOM 718 N N . LYS A 1 94 ? 1.999 -11.471 2.364 1.00 91.62 94 LYS A N 1
ATOM 719 C CA . LYS A 1 94 ? 2.185 -12.794 2.982 1.00 91.62 94 LYS A CA 1
ATOM 720 C C . LYS A 1 94 ? 2.964 -12.749 4.289 1.00 91.62 94 LYS A C 1
ATOM 722 O O . LYS A 1 94 ? 2.863 -13.692 5.074 1.00 91.62 94 LYS A O 1
ATOM 727 N N . ILE A 1 95 ? 3.744 -11.699 4.531 1.00 93.69 95 ILE A N 1
ATOM 728 C CA . ILE A 1 95 ? 4.574 -11.606 5.730 1.00 93.69 95 ILE A CA 1
ATOM 729 C C . ILE A 1 95 ? 3.704 -11.281 6.947 1.00 93.69 95 ILE A C 1
ATOM 731 O O . ILE A 1 95 ? 3.002 -10.275 6.990 1.00 93.69 95 ILE A O 1
ATOM 735 N N . LYS A 1 96 ? 3.806 -12.129 7.973 1.00 92.75 96 LYS A N 1
ATOM 736 C CA . LYS A 1 96 ? 3.253 -11.894 9.310 1.00 92.75 96 LYS A CA 1
ATOM 737 C C . LYS A 1 96 ? 4.362 -12.118 10.328 1.00 92.75 96 LYS A C 1
ATOM 739 O O . LYS A 1 96 ? 4.686 -13.259 10.649 1.00 92.75 96 LYS A O 1
ATOM 744 N N . HIS A 1 97 ? 4.988 -11.037 10.780 1.00 93.88 97 HIS A N 1
ATOM 745 C CA . HIS A 1 97 ? 6.120 -11.105 11.698 1.00 93.88 97 HIS A CA 1
ATOM 746 C C . HIS A 1 97 ? 6.156 -9.870 12.602 1.00 93.88 97 HIS A C 1
ATOM 748 O O . HIS A 1 97 ? 5.941 -8.765 12.122 1.00 93.88 97 HIS A O 1
ATOM 754 N N . ALA A 1 98 ? 6.475 -10.037 13.890 1.00 94.81 98 ALA A N 1
ATOM 755 C CA . ALA A 1 98 ? 6.413 -8.954 14.882 1.00 94.81 98 ALA A CA 1
ATOM 756 C C . ALA A 1 98 ? 7.328 -7.753 14.563 1.00 94.81 98 ALA A C 1
ATOM 758 O O . ALA A 1 98 ? 7.011 -6.624 14.913 1.00 94.81 98 ALA A O 1
ATOM 759 N N . ASN A 1 99 ? 8.442 -7.997 13.866 1.00 95.75 99 ASN A N 1
ATOM 760 C CA . ASN A 1 99 ? 9.420 -6.964 13.494 1.00 95.75 99 ASN A CA 1
ATOM 761 C C . ASN A 1 99 ? 9.252 -6.437 12.058 1.00 95.75 99 ASN A C 1
ATOM 763 O O . ASN A 1 99 ? 10.150 -5.768 11.551 1.00 95.75 99 ASN A O 1
ATOM 767 N N . ILE A 1 100 ? 8.169 -6.798 11.364 1.00 91.12 100 ILE A N 1
ATOM 768 C CA . ILE A 1 100 ? 7.905 -6.336 9.998 1.00 91.12 100 ILE A CA 1
ATOM 769 C C . ILE A 1 100 ? 6.510 -5.725 9.970 1.00 91.12 100 ILE A C 1
ATOM 771 O O . ILE A 1 100 ? 5.536 -6.379 10.335 1.00 91.12 100 ILE A O 1
ATOM 775 N N . LEU A 1 101 ? 6.418 -4.473 9.522 1.00 90.81 101 LEU A N 1
ATOM 776 C CA . LEU A 1 101 ? 5.134 -3.805 9.339 1.00 90.81 101 LEU A CA 1
ATOM 777 C C . LEU A 1 101 ? 4.306 -4.564 8.300 1.00 90.81 101 LEU A C 1
ATOM 779 O O . LEU A 1 101 ? 4.786 -4.857 7.204 1.00 90.81 101 LEU A O 1
ATOM 783 N N . SER A 1 102 ? 3.068 -4.895 8.657 1.00 92.06 102 SER A N 1
ATOM 784 C CA . SER A 1 102 ? 2.155 -5.576 7.748 1.00 92.06 102 SER A CA 1
ATOM 785 C C . SER A 1 102 ? 1.581 -4.607 6.719 1.00 92.06 102 SER A C 1
ATOM 787 O O . SER A 1 102 ? 1.282 -3.447 7.018 1.00 92.06 102 SER A O 1
ATOM 789 N N . LEU A 1 103 ? 1.392 -5.114 5.501 1.00 94.19 103 LEU A N 1
ATOM 790 C CA . LEU A 1 103 ? 0.622 -4.425 4.475 1.00 94.19 103 LEU A CA 1
ATOM 791 C C . LEU A 1 103 ? -0.837 -4.339 4.925 1.00 94.19 103 LEU A C 1
ATOM 793 O O . LEU A 1 103 ? -1.494 -5.370 5.060 1.00 94.19 103 LEU A O 1
ATOM 797 N N . GLN A 1 104 ? -1.327 -3.119 5.142 1.00 93.44 104 GLN A N 1
ATOM 798 C CA . GLN A 1 104 ? -2.739 -2.889 5.468 1.00 93.44 104 GLN A CA 1
ATOM 799 C C . GLN A 1 104 ? -3.616 -2.928 4.217 1.00 93.44 104 GLN A C 1
ATOM 801 O O . GLN A 1 104 ? -4.746 -3.396 4.268 1.00 93.44 104 GLN A O 1
ATOM 806 N N . GLY A 1 105 ? -3.079 -2.465 3.090 1.00 93.50 105 GLY A N 1
ATOM 807 C CA . GLY A 1 105 ? -3.765 -2.470 1.811 1.00 93.50 105 GLY A CA 1
ATOM 808 C C . GLY A 1 105 ? -3.061 -1.607 0.776 1.00 93.50 105 GLY A C 1
ATOM 809 O O . GLY A 1 105 ? -1.913 -1.203 0.975 1.00 93.50 105 GLY A O 1
ATOM 810 N N . PHE A 1 106 ? -3.745 -1.349 -0.331 1.00 93.19 106 PHE A N 1
ATOM 811 C CA . PHE A 1 106 ? -3.273 -0.500 -1.417 1.00 93.19 106 PHE A CA 1
ATOM 812 C C . PHE A 1 106 ? -4.372 0.462 -1.872 1.00 93.19 106 PHE A C 1
ATOM 814 O O . PHE A 1 106 ? -5.556 0.237 -1.626 1.00 93.19 106 PHE A O 1
ATOM 821 N N . ILE A 1 107 ? -3.951 1.516 -2.565 1.00 92.44 107 ILE A N 1
ATOM 822 C CA . ILE A 1 107 ? -4.811 2.410 -3.338 1.00 92.44 107 ILE A CA 1
ATOM 823 C C . ILE A 1 107 ? -4.209 2.591 -4.727 1.00 92.44 107 ILE A C 1
ATOM 825 O O . ILE A 1 107 ? -2.995 2.464 -4.903 1.00 92.44 107 ILE A O 1
ATOM 829 N N . LEU A 1 108 ? -5.059 2.878 -5.707 1.00 88.50 108 LEU A N 1
ATOM 830 C CA . LEU A 1 108 ? -4.632 3.326 -7.026 1.00 88.50 108 LEU A CA 1
ATOM 831 C C . LEU A 1 108 ? -4.979 4.803 -7.146 1.00 88.50 108 LEU A C 1
ATOM 833 O O . LEU A 1 108 ? -6.149 5.174 -7.080 1.00 88.50 108 LEU A O 1
ATOM 837 N N . GLU A 1 109 ? -3.957 5.637 -7.293 1.00 76.94 109 GLU A N 1
ATOM 838 C CA . GLU A 1 109 ? -4.155 7.049 -7.598 1.00 76.94 109 GLU A CA 1
ATOM 839 C C . GLU A 1 109 ? -4.305 7.227 -9.106 1.00 76.94 109 GLU A C 1
ATOM 841 O O . GLU A 1 109 ? -3.530 6.667 -9.884 1.00 76.94 109 GLU A O 1
ATOM 846 N N . ASN A 1 110 ? -5.351 7.960 -9.491 1.00 57.75 110 ASN A N 1
ATOM 847 C CA . ASN A 1 110 ? -5.642 8.337 -10.874 1.00 57.75 110 ASN A CA 1
ATOM 848 C C . ASN A 1 110 ? -4.969 9.659 -11.236 1.00 57.75 110 ASN A C 1
ATOM 850 O O . ASN A 1 110 ? -4.975 10.570 -10.376 1.00 57.75 110 ASN A O 1
#

Mean predicted aligned error: 8.05 Å

Nearest PDB structures (foldseek):
  1una-assembly1_B  TM=3.860E-01  e=4.506E-01  Enterobacteria phage GA
  6yfl-assembly1_AB  TM=3.552E-01  e=6.662E-01  Leviviridae sp.
  4zor-assembly1_C  TM=3.303E-01  e=8.645E-01  Emesvirus zinderi
  8h1r-assembly1_B  TM=2.529E-01  e=5.134E-01  Pseudomonas aeruginosa PAO1
  6yf9-assembly1_AA  TM=2.693E-01  e=1.051E+00  Leviviridae sp.